Protein AF-A0A183ARE3-F1 (afdb_monomer_lite)

pLDDT: mean 90.67, std 8.25, range [58.88, 98.12]

Structure (mmCIF, N/CA/C/O backbone):
data_AF-A0A183ARE3-F1
#
_entry.id   AF-A0A183ARE3-F1
#
loop_
_atom_site.group_PDB
_atom_site.id
_atom_site.type_symbol
_atom_site.label_atom_id
_atom_site.label_alt_id
_atom_site.label_comp_id
_atom_site.label_asym_id
_atom_site.label_entity_id
_atom_site.label_seq_id
_atom_site.pdbx_PDB_ins_code
_atom_site.Cartn_x
_atom_site.Cartn_y
_atom_site.Cartn_z
_atom_site.occupancy
_atom_site.B_iso_or_equiv
_atom_site.auth_seq_id
_atom_site.auth_comp_id
_atom_site.auth_asym_id
_atom_site.auth_atom_id
_atom_site.pdbx_PDB_model_num
ATOM 1 N N . MET A 1 1 ? -1.137 4.454 0.971 1.00 58.88 1 MET A N 1
ATOM 2 C CA . MET A 1 1 ? -0.010 3.510 0.805 1.00 58.88 1 MET A CA 1
ATOM 3 C C . MET A 1 1 ? 0.518 3.509 -0.630 1.00 58.88 1 MET A C 1
ATOM 5 O O . MET A 1 1 ? 1.613 4.009 -0.827 1.00 58.88 1 MET A O 1
ATOM 9 N N . PHE A 1 2 ? -0.253 3.073 -1.635 1.00 61.44 2 PHE A N 1
ATOM 10 C CA . PHE A 1 2 ? 0.201 3.029 -3.040 1.00 61.44 2 PHE A CA 1
ATOM 11 C C . PHE A 1 2 ? 0.775 4.346 -3.605 1.00 61.44 2 PHE A C 1
ATOM 13 O O . PHE A 1 2 ? 1.870 4.300 -4.161 1.00 61.44 2 PHE A O 1
ATOM 20 N N . PRO A 1 3 ? 0.155 5.528 -3.400 1.00 65.56 3 PRO A N 1
ATOM 21 C CA . PRO A 1 3 ? 0.739 6.787 -3.870 1.00 65.56 3 PRO A CA 1
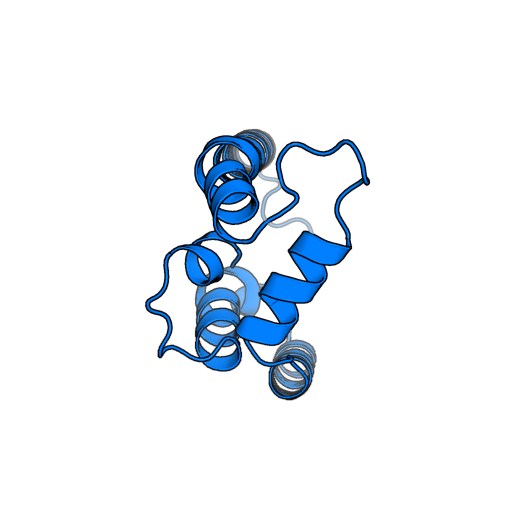ATOM 22 C C . PRO A 1 3 ? 2.139 7.057 -3.304 1.00 65.56 3 PRO A C 1
ATOM 24 O O . PRO A 1 3 ? 3.005 7.543 -4.020 1.00 65.56 3 PRO A O 1
ATOM 27 N N . CYS A 1 4 ? 2.377 6.701 -2.037 1.00 63.97 4 CYS A N 1
ATOM 28 C CA . CYS A 1 4 ? 3.668 6.889 -1.373 1.00 63.97 4 CYS A CA 1
ATOM 29 C C . CYS A 1 4 ? 4.753 6.007 -2.001 1.00 63.97 4 CYS A C 1
ATOM 31 O O . CYS A 1 4 ? 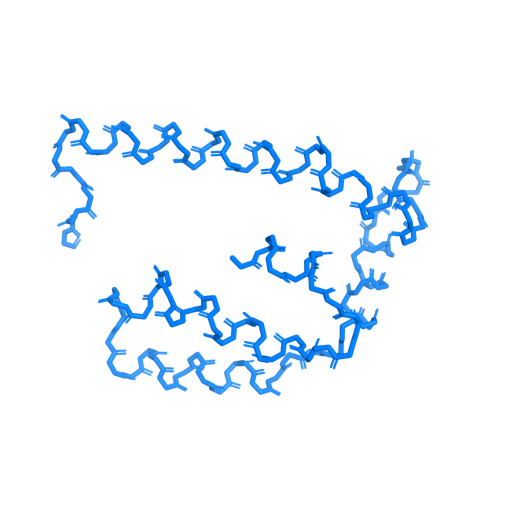5.887 6.441 -2.120 1.00 63.97 4 CYS A O 1
ATOM 33 N N . ILE A 1 5 ? 4.403 4.798 -2.442 1.00 70.94 5 ILE A N 1
ATOM 34 C CA . ILE A 1 5 ? 5.349 3.845 -3.039 1.00 70.94 5 ILE A CA 1
ATOM 35 C C . ILE A 1 5 ? 5.743 4.271 -4.460 1.00 70.94 5 ILE A C 1
ATOM 37 O O . ILE A 1 5 ? 6.905 4.168 -4.840 1.00 70.94 5 ILE A O 1
ATOM 41 N N . ILE A 1 6 ? 4.791 4.780 -5.243 1.00 71.81 6 ILE A N 1
ATOM 42 C CA . ILE A 1 6 ? 5.008 5.094 -6.664 1.00 71.81 6 ILE A CA 1
ATOM 43 C C . ILE A 1 6 ? 5.657 6.476 -6.852 1.00 71.81 6 ILE A C 1
ATOM 45 O O . ILE A 1 6 ? 6.413 6.686 -7.802 1.00 71.81 6 ILE A O 1
ATOM 49 N N . LEU A 1 7 ? 5.375 7.426 -5.953 1.00 72.06 7 LEU A N 1
ATOM 50 C CA . LEU A 1 7 ? 5.877 8.803 -6.035 1.00 72.06 7 LEU A CA 1
ATOM 51 C C . LEU A 1 7 ? 7.176 9.035 -5.255 1.00 72.06 7 LEU A C 1
ATOM 53 O O . LEU A 1 7 ? 7.820 10.059 -5.467 1.00 72.06 7 LEU A O 1
ATOM 57 N N . ALA A 1 8 ? 7.569 8.127 -4.359 1.00 71.94 8 ALA A N 1
ATOM 58 C CA . ALA A 1 8 ? 8.776 8.314 -3.564 1.00 71.94 8 ALA A CA 1
ATOM 59 C C . ALA A 1 8 ? 10.058 8.235 -4.415 1.00 71.94 8 ALA A C 1
ATOM 61 O O . ALA A 1 8 ? 10.104 7.435 -5.362 1.00 71.94 8 ALA A O 1
ATOM 62 N N . PRO A 1 9 ? 11.113 8.981 -4.038 1.00 74.06 9 PRO A N 1
ATOM 63 C CA . PRO A 1 9 ? 12.469 8.800 -4.560 1.00 74.06 9 PRO A CA 1
ATOM 64 C C . PRO A 1 9 ? 12.946 7.344 -4.439 1.00 74.06 9 PRO A C 1
ATOM 66 O O . PRO A 1 9 ? 12.486 6.617 -3.556 1.00 74.06 9 PRO A O 1
ATOM 69 N N . GLU A 1 10 ? 13.813 6.890 -5.347 1.00 72.62 10 GLU A N 1
ATOM 70 C CA . GLU A 1 10 ? 14.235 5.478 -5.429 1.00 72.62 10 GLU A CA 1
ATOM 71 C C . GLU A 1 10 ? 15.044 5.006 -4.213 1.00 72.62 10 GLU A C 1
ATOM 73 O O . GLU A 1 10 ? 14.978 3.835 -3.855 1.00 72.62 10 GLU A O 1
ATOM 78 N N . ASP A 1 11 ? 15.730 5.916 -3.523 1.00 77.31 11 ASP A N 1
ATOM 79 C CA . ASP A 1 11 ? 16.545 5.646 -2.336 1.00 77.31 11 ASP A CA 1
ATOM 80 C C . ASP A 1 11 ? 15.722 5.385 -1.062 1.00 77.31 11 ASP A C 1
ATOM 82 O O . ASP A 1 11 ? 16.253 4.904 -0.056 1.00 77.31 11 ASP A O 1
ATOM 86 N N . VAL A 1 12 ? 14.412 5.654 -1.084 1.00 83.06 12 VAL A N 1
ATOM 87 C CA . VAL A 1 12 ? 13.548 5.418 0.075 1.00 83.06 12 VAL A CA 1
ATOM 88 C C . VAL A 1 12 ? 13.069 3.969 0.104 1.00 83.06 12 VAL A C 1
ATOM 90 O O . VAL A 1 12 ? 12.379 3.492 -0.801 1.00 83.06 12 VAL A O 1
ATOM 93 N N . SER A 1 13 ? 13.376 3.272 1.202 1.00 87.75 13 SER A N 1
ATOM 94 C CA . SER A 1 13 ? 12.988 1.870 1.370 1.00 87.75 13 SER A CA 1
ATOM 95 C C . SER A 1 13 ? 11.465 1.678 1.392 1.00 87.75 13 SER A C 1
ATOM 97 O O . SER A 1 13 ? 10.723 2.432 2.033 1.00 87.75 13 SER A O 1
ATOM 99 N N . LEU A 1 14 ? 11.001 0.593 0.762 1.00 89.88 14 LEU A N 1
ATOM 100 C CA . LEU A 1 14 ? 9.592 0.189 0.766 1.00 89.88 14 LEU A CA 1
ATOM 101 C C . LEU A 1 14 ? 9.052 0.005 2.192 1.00 89.88 14 LEU A C 1
ATOM 103 O O . LEU A 1 14 ? 7.905 0.347 2.485 1.00 89.88 14 LEU A O 1
ATOM 107 N N . ARG A 1 15 ? 9.906 -0.485 3.094 1.00 91.56 15 ARG A N 1
ATOM 108 C CA . ARG A 1 15 ? 9.623 -0.635 4.520 1.00 91.56 15 ARG A CA 1
ATOM 109 C C . ARG A 1 15 ? 9.261 0.697 5.178 1.00 91.56 15 ARG A C 1
ATOM 111 O O . ARG A 1 15 ? 8.233 0.767 5.850 1.00 91.56 15 ARG A O 1
ATOM 118 N N . THR A 1 16 ? 10.069 1.737 4.975 1.00 90.75 16 THR A N 1
ATOM 119 C CA . THR A 1 16 ? 9.816 3.076 5.533 1.00 90.75 16 THR A CA 1
ATOM 120 C C . THR A 1 16 ? 8.488 3.628 5.022 1.00 90.75 16 THR A C 1
ATOM 122 O O . THR A 1 16 ? 7.616 3.963 5.821 1.00 90.75 16 THR A O 1
ATOM 125 N N . LEU A 1 17 ? 8.283 3.607 3.701 1.00 91.00 17 LEU A N 1
ATOM 126 C CA . LEU A 1 17 ? 7.067 4.128 3.062 1.00 91.00 17 LEU A CA 1
ATOM 127 C C . LEU A 1 17 ? 5.800 3.403 3.529 1.00 91.00 17 LEU A C 1
ATOM 129 O O . LEU A 1 17 ? 4.767 4.027 3.782 1.00 91.00 17 LEU A O 1
ATOM 133 N N . THR A 1 18 ? 5.874 2.076 3.652 1.00 92.38 18 THR A N 1
ATOM 134 C CA . THR A 1 18 ? 4.741 1.251 4.089 1.00 92.38 18 THR A CA 1
ATOM 135 C C . THR A 1 18 ? 4.420 1.505 5.556 1.00 92.38 18 THR A C 1
ATOM 137 O O . THR A 1 18 ? 3.247 1.667 5.897 1.00 92.38 18 THR A O 1
ATOM 140 N N . LYS A 1 19 ? 5.447 1.605 6.413 1.00 93.19 19 LYS A N 1
ATOM 141 C CA . LYS A 1 19 ? 5.267 1.902 7.836 1.00 93.19 19 LYS A CA 1
ATOM 142 C C . LYS A 1 19 ? 4.639 3.276 8.051 1.00 93.19 19 LYS A C 1
ATOM 144 O O . LYS A 1 19 ? 3.654 3.377 8.773 1.0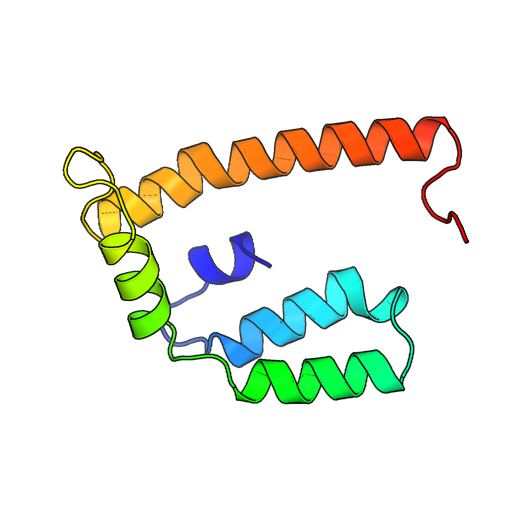0 93.19 19 LYS A O 1
ATOM 149 N N . GLU A 1 20 ? 5.153 4.313 7.396 1.00 92.75 20 GLU A N 1
ATOM 150 C CA . GLU A 1 20 ? 4.613 5.673 7.510 1.00 92.75 20 GLU A CA 1
ATOM 151 C C . GLU A 1 20 ? 3.165 5.759 7.021 1.00 92.75 20 GLU A C 1
ATOM 153 O O . GLU A 1 20 ? 2.315 6.365 7.673 1.00 92.75 20 GLU A O 1
ATOM 158 N N . ALA A 1 21 ? 2.852 5.112 5.895 1.00 92.31 21 ALA A N 1
ATOM 159 C CA . ALA A 1 21 ? 1.484 5.064 5.401 1.00 92.31 21 ALA A CA 1
ATOM 160 C C . ALA A 1 21 ? 0.552 4.317 6.368 1.00 92.31 21 ALA A C 1
ATOM 162 O O . ALA A 1 21 ? -0.575 4.756 6.586 1.00 92.31 21 ALA A O 1
ATOM 163 N N . TYR A 1 22 ? 0.999 3.202 6.946 1.00 94.94 22 TYR A N 1
ATOM 164 C CA . TYR A 1 22 ? 0.212 2.461 7.925 1.00 94.94 22 TYR A CA 1
ATOM 165 C C . TYR A 1 22 ? -0.070 3.295 9.179 1.00 94.94 22 TYR A C 1
ATOM 167 O O . TYR A 1 22 ? -1.227 3.413 9.584 1.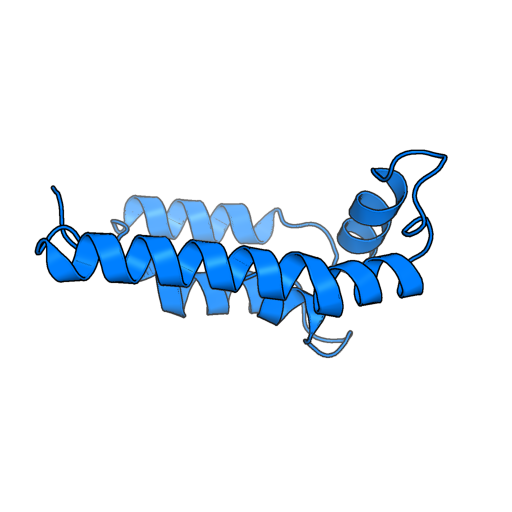00 94.94 22 TYR A O 1
ATOM 175 N N . GLU A 1 23 ? 0.966 3.920 9.743 1.00 94.62 23 GLU A N 1
ATOM 176 C CA . GLU A 1 23 ? 0.836 4.768 10.931 1.00 94.62 23 GLU A CA 1
ATOM 177 C C . GLU A 1 23 ? -0.071 5.975 10.694 1.00 94.62 23 GLU A C 1
ATOM 179 O O . GLU A 1 23 ? -0.795 6.391 11.590 1.00 94.62 23 GLU A O 1
ATOM 184 N N . LYS A 1 24 ? -0.072 6.524 9.477 1.00 93.94 24 LYS A N 1
ATOM 185 C CA . LYS A 1 24 ? -0.900 7.684 9.150 1.00 93.94 24 LYS A CA 1
ATOM 186 C C . LYS A 1 24 ? -2.381 7.357 8.952 1.00 93.94 24 LYS A C 1
ATOM 188 O O . LYS A 1 24 ? -3.211 8.214 9.233 1.00 93.94 24 LYS A O 1
ATOM 193 N N . TYR A 1 25 ? -2.710 6.192 8.391 1.00 92.50 25 TYR A N 1
ATOM 194 C CA . TYR A 1 25 ? -4.068 5.931 7.888 1.00 92.50 25 TYR A CA 1
ATOM 195 C C . TYR A 1 25 ? -4.799 4.769 8.568 1.00 92.50 25 TYR A C 1
ATOM 197 O O . TYR A 1 25 ? -6.021 4.739 8.515 1.00 92.50 25 TYR A O 1
ATOM 205 N N . LEU A 1 26 ? -4.093 3.786 9.141 1.00 94.75 26 LEU A N 1
ATOM 206 C CA . LEU A 1 26 ? -4.716 2.546 9.634 1.00 94.75 26 LEU A CA 1
ATOM 207 C C . LEU A 1 26 ? -4.422 2.241 11.101 1.00 94.75 26 LEU A C 1
ATOM 209 O O . LEU A 1 26 ? -5.189 1.514 11.729 1.00 94.75 26 LEU A O 1
ATOM 213 N N . SER A 1 27 ? -3.327 2.760 11.662 1.00 96.19 27 SER A N 1
ATOM 214 C CA . SER A 1 27 ? -2.911 2.367 13.011 1.00 96.19 27 SER A CA 1
ATOM 215 C C . SER A 1 27 ? -3.900 2.790 14.101 1.00 96.19 27 SER A C 1
ATOM 217 O O . SER A 1 27 ? -3.988 2.101 15.116 1.00 96.19 27 SER A O 1
ATOM 219 N N . GLU A 1 28 ? -4.688 3.847 13.875 1.00 95.56 28 GLU A N 1
ATOM 220 C CA . GLU A 1 28 ? -5.743 4.292 14.796 1.00 95.56 28 GLU A CA 1
ATOM 221 C C . GLU A 1 28 ? -6.899 3.283 14.933 1.00 95.56 28 GLU A C 1
ATOM 223 O O . GLU A 1 28 ? -7.512 3.197 15.994 1.00 95.56 28 GLU A O 1
ATOM 228 N N . TYR A 1 29 ? -7.148 2.464 13.904 1.00 95.06 29 TYR A N 1
ATOM 229 C CA . TYR A 1 29 ? -8.228 1.469 13.885 1.00 95.06 29 TYR A CA 1
ATOM 230 C C . TYR A 1 29 ? -7.776 0.080 14.361 1.00 95.06 29 TYR A C 1
ATOM 232 O O . TYR A 1 29 ? -8.580 -0.847 14.441 1.00 95.06 29 TYR A O 1
ATOM 240 N N . HIS A 1 30 ? -6.490 -0.098 14.678 1.00 96.50 30 HIS A N 1
ATOM 241 C CA . HIS A 1 30 ? -5.914 -1.394 15.025 1.00 96.50 30 HIS A CA 1
ATOM 242 C C . HIS A 1 30 ? -5.422 -1.456 16.473 1.00 96.50 30 HIS A C 1
ATOM 244 O O . HIS A 1 30 ? -4.722 -0.577 16.983 1.00 96.50 30 HIS A O 1
ATOM 250 N N . SER A 1 31 ? -5.714 -2.578 17.135 1.00 97.06 31 SER A N 1
ATOM 251 C CA . SER A 1 31 ? -5.227 -2.845 18.488 1.00 97.06 31 SER A CA 1
ATOM 252 C C . SER A 1 31 ? -3.697 -2.946 18.539 1.00 97.06 31 SER A C 1
ATOM 254 O O . SER A 1 31 ? -3.011 -3.105 17.525 1.00 97.06 31 SER A O 1
ATOM 256 N N . TRP A 1 32 ? -3.128 -2.869 19.745 1.00 96.88 32 TRP A N 1
ATOM 257 C CA . TRP A 1 32 ? -1.678 -2.989 19.939 1.00 96.88 32 TRP A CA 1
ATOM 258 C C . TRP A 1 32 ? -1.102 -4.279 19.334 1.00 96.88 32 TRP A C 1
ATOM 260 O O . TRP A 1 32 ? -0.076 -4.227 18.657 1.00 96.88 32 TRP A O 1
ATOM 270 N N . ALA A 1 33 ? -1.787 -5.412 19.513 1.00 97.88 33 ALA A N 1
ATOM 271 C CA . ALA A 1 33 ? -1.344 -6.694 18.973 1.00 97.88 33 ALA A CA 1
ATOM 272 C C . ALA A 1 33 ? -1.293 -6.681 17.435 1.00 97.88 33 ALA A C 1
ATOM 274 O O . ALA A 1 33 ? -0.300 -7.108 16.849 1.00 97.88 33 ALA A O 1
ATOM 275 N N . VAL A 1 34 ? -2.315 -6.116 16.778 1.00 97.94 34 VAL A N 1
ATOM 276 C CA . VAL A 1 34 ? -2.354 -5.997 15.310 1.00 97.94 34 VAL A CA 1
ATOM 277 C C . VAL A 1 34 ? -1.257 -5.058 14.809 1.00 97.94 34 VAL A C 1
ATOM 279 O O . VAL A 1 34 ? -0.548 -5.398 13.867 1.00 97.94 34 VAL A O 1
ATOM 282 N N . ARG A 1 35 ? -1.026 -3.921 15.480 1.00 97.44 35 ARG A N 1
ATOM 283 C CA . ARG A 1 35 ? 0.086 -3.016 15.138 1.00 97.44 35 ARG A CA 1
ATOM 284 C C . ARG A 1 35 ? 1.449 -3.711 15.211 1.00 97.44 35 ARG A C 1
ATOM 286 O O . ARG A 1 35 ? 2.275 -3.504 14.327 1.00 97.44 35 ARG A O 1
ATOM 293 N N . LYS A 1 36 ? 1.672 -4.590 16.196 1.00 96.94 36 LYS A N 1
ATOM 294 C CA . LYS A 1 36 ? 2.908 -5.388 16.289 1.00 96.94 36 LYS A CA 1
ATOM 295 C C . LYS A 1 36 ? 3.034 -6.448 15.200 1.00 96.94 36 LYS A C 1
ATOM 297 O O . LYS A 1 36 ? 4.132 -6.653 14.686 1.00 96.94 36 LYS A O 1
ATOM 302 N N . ALA A 1 37 ? 1.930 -7.077 14.810 1.00 97.44 37 ALA A N 1
ATOM 303 C CA . ALA A 1 37 ? 1.925 -7.982 13.666 1.00 97.44 37 ALA A CA 1
ATOM 304 C C . ALA A 1 37 ? 2.259 -7.242 12.358 1.00 97.44 37 ALA A C 1
ATOM 306 O O . ALA A 1 37 ? 3.044 -7.741 11.556 1.00 97.44 37 ALA A O 1
ATOM 307 N N . VAL A 1 38 ? 1.734 -6.026 12.169 1.00 96.75 38 VAL A N 1
ATOM 308 C CA . VAL A 1 38 ? 2.059 -5.193 11.002 1.00 96.75 38 VAL A CA 1
ATOM 309 C C . VAL A 1 38 ? 3.526 -4.765 11.006 1.00 96.75 38 VAL A C 1
ATOM 311 O O . VAL A 1 38 ? 4.173 -4.861 9.967 1.00 96.75 38 VAL A O 1
ATOM 314 N N . ASP A 1 39 ? 4.080 -4.370 12.159 1.00 94.25 39 ASP A N 1
ATOM 315 C CA . ASP A 1 39 ? 5.518 -4.095 12.296 1.00 94.25 39 ASP A CA 1
ATOM 316 C C . ASP A 1 39 ? 6.355 -5.276 11.773 1.00 94.25 39 ASP A C 1
ATOM 318 O O . ASP A 1 39 ? 7.293 -5.062 11.007 1.00 94.25 39 ASP A O 1
ATOM 322 N N . LEU A 1 40 ? 5.994 -6.512 12.144 1.00 95.81 40 LEU A N 1
ATOM 323 C CA . LEU A 1 40 ? 6.666 -7.728 11.679 1.00 95.81 40 LEU A CA 1
ATOM 324 C C . LEU A 1 40 ? 6.472 -7.961 10.172 1.00 95.81 40 LEU A C 1
ATOM 326 O O . LEU A 1 40 ? 7.446 -8.234 9.474 1.00 95.81 40 LEU A O 1
ATOM 330 N N . ALA A 1 41 ? 5.249 -7.813 9.655 1.00 95.56 41 ALA A N 1
ATOM 331 C CA . ALA A 1 41 ? 4.959 -7.978 8.229 1.00 95.56 41 ALA A CA 1
ATOM 332 C C . ALA A 1 41 ? 5.759 -6.995 7.359 1.00 95.56 41 ALA A C 1
ATOM 334 O O . ALA A 1 41 ? 6.265 -7.361 6.301 1.00 95.56 41 ALA A O 1
ATOM 335 N N . VAL A 1 42 ? 5.945 -5.763 7.838 1.00 93.75 42 VAL A N 1
ATOM 336 C CA . VAL A 1 42 ? 6.732 -4.733 7.152 1.00 93.75 42 VAL A CA 1
ATOM 337 C C . VAL A 1 42 ? 8.221 -5.106 7.048 1.00 93.75 42 VAL A C 1
ATOM 339 O O . VAL A 1 42 ? 8.879 -4.694 6.093 1.00 93.75 42 VAL A O 1
ATOM 342 N N . TYR A 1 43 ? 8.770 -5.899 7.977 1.00 92.06 43 TYR A N 1
ATOM 343 C CA . TYR A 1 43 ? 10.137 -6.433 7.848 1.00 92.06 43 TYR A CA 1
ATOM 344 C C . TYR A 1 43 ? 10.267 -7.520 6.776 1.00 92.06 43 TYR A C 1
ATOM 346 O O . TYR A 1 43 ? 11.371 -7.742 6.290 1.00 92.06 43 TYR A O 1
ATOM 354 N N . ALA A 1 44 ? 9.169 -8.184 6.411 1.00 93.69 44 ALA A N 1
ATOM 355 C CA . ALA A 1 44 ? 9.152 -9.234 5.395 1.00 93.69 44 ALA A CA 1
ATOM 356 C C . ALA A 1 44 ? 8.923 -8.698 3.969 1.00 93.69 44 ALA A C 1
ATOM 358 O O . ALA A 1 44 ? 8.850 -9.484 3.026 1.00 93.69 44 ALA A O 1
ATOM 359 N N . LEU A 1 45 ? 8.786 -7.377 3.798 1.00 92.56 45 LEU A N 1
ATOM 360 C CA . LEU A 1 45 ? 8.614 -6.772 2.479 1.00 92.56 45 LEU A CA 1
ATOM 361 C C . LEU A 1 45 ? 9.870 -6.972 1.613 1.00 92.56 45 LEU A C 1
ATOM 363 O O . LEU A 1 45 ? 10.988 -6.862 2.123 1.00 92.56 45 LEU A O 1
ATOM 367 N N . PRO A 1 46 ? 9.700 -7.217 0.303 1.00 91.38 46 PRO A N 1
ATOM 368 C CA . PRO A 1 46 ? 10.819 -7.307 -0.626 1.00 91.38 46 PRO A CA 1
ATOM 369 C C . PRO A 1 46 ? 11.465 -5.932 -0.855 1.00 91.38 46 PRO A C 1
ATOM 371 O O . PRO A 1 46 ? 10.991 -4.898 -0.369 1.00 91.38 46 PRO A O 1
ATOM 374 N N . THR A 1 47 ? 12.542 -5.901 -1.643 1.00 89.38 47 THR A N 1
ATOM 375 C CA . THR A 1 47 ? 13.067 -4.627 -2.146 1.00 89.38 47 THR A CA 1
ATOM 376 C C . THR A 1 47 ? 12.062 -3.971 -3.093 1.00 89.38 47 THR A C 1
ATOM 378 O O . THR A 1 47 ? 11.149 -4.613 -3.626 1.00 89.38 47 THR A O 1
ATOM 381 N N . ARG A 1 48 ? 12.217 -2.664 -3.304 1.00 85.56 48 ARG A N 1
ATOM 382 C CA . ARG A 1 48 ? 11.322 -1.900 -4.174 1.00 85.56 48 ARG A CA 1
ATOM 383 C C . ARG A 1 48 ? 11.438 -2.349 -5.630 1.00 85.56 48 ARG A C 1
ATOM 385 O O . ARG A 1 48 ? 10.425 -2.430 -6.315 1.00 85.56 48 ARG A O 1
ATOM 392 N N . GLU A 1 49 ? 12.651 -2.654 -6.072 1.00 87.19 49 GLU A N 1
ATOM 393 C CA . GLU A 1 49 ? 12.961 -3.112 -7.427 1.00 87.19 49 GLU A CA 1
ATOM 394 C C . GLU A 1 49 ? 12.280 -4.448 -7.688 1.00 87.19 49 GLU A C 1
ATOM 396 O O . GLU A 1 49 ? 11.569 -4.584 -8.677 1.00 87.19 49 GLU A O 1
ATOM 401 N N . TYR A 1 50 ? 12.409 -5.388 -6.746 1.00 90.62 50 TYR A N 1
ATOM 402 C CA . TYR A 1 50 ? 11.770 -6.691 -6.856 1.00 90.62 50 TYR A CA 1
ATOM 403 C C . TYR A 1 50 ? 10.243 -6.572 -6.893 1.00 90.62 50 TYR A C 1
ATOM 405 O O . TYR A 1 50 ? 9.593 -7.240 -7.691 1.00 90.62 50 TYR A O 1
ATOM 413 N N . LEU A 1 51 ? 9.653 -5.701 -6.063 1.00 89.62 51 LEU A N 1
ATOM 414 C CA . LEU A 1 51 ? 8.213 -5.443 -6.121 1.00 89.62 51 LEU A CA 1
ATOM 415 C C . LEU A 1 51 ? 7.796 -4.851 -7.477 1.00 89.62 51 LEU A C 1
ATOM 417 O O . LEU A 1 51 ? 6.775 -5.259 -8.022 1.00 89.62 51 LEU A O 1
ATOM 421 N N . ALA A 1 52 ? 8.558 -3.891 -8.005 1.00 87.94 52 ALA A N 1
ATOM 422 C CA . ALA A 1 52 ? 8.264 -3.268 -9.292 1.00 87.94 52 ALA A CA 1
ATOM 423 C C . ALA A 1 52 ? 8.329 -4.286 -10.438 1.00 87.94 52 ALA A C 1
ATOM 425 O O . ALA A 1 52 ? 7.391 -4.350 -11.228 1.00 87.94 52 ALA A O 1
ATOM 426 N N . ASP A 1 53 ? 9.375 -5.115 -10.481 1.00 90.81 53 ASP A N 1
ATOM 427 C CA . ASP A 1 53 ? 9.504 -6.190 -11.472 1.00 90.81 53 ASP A CA 1
ATOM 428 C C . ASP A 1 53 ? 8.358 -7.184 -11.354 1.00 90.81 53 ASP A C 1
ATOM 430 O O . ASP A 1 53 ? 7.705 -7.485 -12.343 1.00 90.81 53 ASP A O 1
ATOM 434 N N . HIS A 1 54 ? 8.019 -7.600 -10.133 1.00 92.44 54 HIS A N 1
ATOM 435 C CA . HIS A 1 54 ? 6.913 -8.525 -9.912 1.00 92.44 54 HIS A CA 1
ATOM 436 C C . HIS A 1 54 ? 5.560 -7.975 -10.400 1.00 92.44 54 HIS A C 1
ATOM 438 O O . HIS A 1 54 ? 4.726 -8.731 -10.896 1.00 92.44 54 HIS A O 1
ATOM 444 N N . ILE A 1 55 ? 5.326 -6.662 -10.278 1.00 90.44 55 ILE A N 1
ATOM 445 C CA . ILE A 1 55 ? 4.106 -6.016 -10.785 1.00 90.44 55 ILE A CA 1
ATOM 446 C C . ILE A 1 55 ? 4.079 -6.002 -12.319 1.00 90.44 55 ILE A C 1
ATOM 448 O O . ILE A 1 55 ? 3.009 -6.208 -12.899 1.00 90.44 55 ILE A O 1
ATOM 452 N N . VAL A 1 56 ? 5.225 -5.756 -12.961 1.00 92.12 56 VAL A N 1
ATOM 453 C CA . VAL A 1 56 ? 5.357 -5.751 -14.427 1.00 92.12 56 VAL A CA 1
ATOM 454 C C . VAL A 1 56 ? 5.228 -7.171 -14.983 1.00 92.12 56 VAL A C 1
ATOM 456 O O . VAL A 1 56 ? 4.423 -7.401 -15.881 1.00 92.12 56 VAL A O 1
ATOM 459 N N . ASP A 1 57 ? 5.931 -8.140 -14.397 1.00 93.25 57 ASP A N 1
ATOM 460 C CA . ASP A 1 57 ? 5.896 -9.556 -14.787 1.00 93.25 57 ASP A CA 1
ATOM 461 C C . ASP A 1 57 ? 4.496 -10.171 -14.632 1.00 93.25 57 ASP A C 1
ATOM 463 O O . ASP A 1 57 ? 4.133 -11.114 -15.336 1.00 93.25 57 ASP A O 1
ATOM 467 N N . GLY A 1 58 ? 3.697 -9.636 -13.704 1.00 92.12 58 GLY A N 1
ATOM 468 C CA . GLY A 1 58 ? 2.309 -10.034 -13.487 1.00 92.12 58 GLY A CA 1
ATOM 469 C C . GLY A 1 58 ? 1.317 -9.484 -14.517 1.00 92.12 58 GLY A C 1
ATOM 470 O O . GLY A 1 58 ? 0.142 -9.858 -14.479 1.00 92.12 58 GLY A O 1
ATOM 471 N N . GLN A 1 59 ? 1.740 -8.595 -15.421 1.00 92.19 59 GLN A N 1
ATOM 472 C CA . GLN A 1 59 ? 0.857 -8.054 -16.449 1.00 92.19 59 GLN A CA 1
ATOM 473 C C . GLN A 1 59 ? 0.523 -9.108 -17.517 1.00 92.19 59 GLN A C 1
ATOM 475 O O . GLN A 1 59 ? 1.364 -9.936 -17.875 1.00 92.19 59 GLN A O 1
ATOM 480 N N . PRO A 1 60 ? -0.699 -9.086 -18.081 1.00 93.25 60 PRO A N 1
ATOM 481 C CA . PRO A 1 60 ? -1.026 -9.900 -19.247 1.00 93.25 60 PRO A CA 1
ATOM 482 C C . PRO A 1 60 ? -0.031 -9.674 -20.394 1.00 93.25 60 PRO A C 1
ATOM 484 O O . PRO A 1 60 ? 0.427 -8.554 -20.597 1.00 93.25 60 PRO A O 1
ATOM 487 N N . LYS A 1 61 ? 0.256 -10.710 -21.193 1.00 88.19 61 LYS A N 1
ATOM 488 C CA . LYS A 1 61 ? 1.234 -10.622 -22.300 1.00 88.19 61 LYS A CA 1
ATOM 489 C C . LYS A 1 61 ? 0.910 -9.526 -23.320 1.00 88.19 61 LYS A C 1
ATOM 491 O O . LYS A 1 61 ? 1.823 -8.904 -23.847 1.00 88.19 61 LYS A O 1
ATOM 496 N N . ASP A 1 62 ? -0.377 -9.275 -23.548 1.00 93.25 62 ASP A N 1
ATOM 497 C CA . ASP A 1 62 ? -0.866 -8.243 -24.470 1.00 93.25 62 ASP A CA 1
ATOM 498 C C . ASP A 1 62 ? -1.131 -6.896 -23.765 1.00 93.25 62 ASP A C 1
ATOM 500 O O . ASP A 1 62 ? -1.738 -5.993 -24.339 1.00 93.25 62 ASP A O 1
ATOM 504 N N . SER A 1 63 ? -0.720 -6.758 -22.499 1.00 92.12 63 SER A N 1
ATOM 505 C CA . SER A 1 63 ? -0.883 -5.526 -21.730 1.00 92.12 63 SER A CA 1
ATOM 506 C C . SER A 1 63 ? 0.035 -4.428 -22.270 1.00 92.12 63 SER A C 1
ATOM 508 O O . SER A 1 63 ? 1.215 -4.688 -22.526 1.00 92.12 63 SER A O 1
ATOM 510 N N . PRO A 1 64 ? -0.451 -3.177 -22.368 1.00 91.12 64 PRO A N 1
ATOM 511 C CA . PRO A 1 64 ? 0.395 -2.029 -22.680 1.00 91.12 64 PRO A CA 1
ATOM 512 C C . PRO A 1 64 ? 1.348 -1.649 -21.529 1.00 91.12 64 PRO A C 1
ATOM 514 O O . PRO A 1 64 ? 2.146 -0.736 -21.695 1.00 91.12 64 PRO A O 1
ATOM 517 N N . TYR A 1 65 ? 1.266 -2.320 -20.373 1.00 92.19 65 TYR A N 1
ATOM 518 C CA . TYR A 1 65 ? 2.035 -2.035 -19.153 1.00 92.19 65 TYR A CA 1
ATOM 519 C C . TYR A 1 65 ? 3.190 -3.022 -18.922 1.00 92.19 65 TYR A C 1
ATOM 521 O O . TYR A 1 65 ? 3.477 -3.391 -17.788 1.00 92.19 65 TYR A O 1
ATOM 529 N N . ASN A 1 66 ? 3.816 -3.512 -19.990 1.00 90.38 66 ASN A N 1
ATOM 530 C CA . ASN A 1 66 ? 4.776 -4.623 -19.944 1.00 90.38 66 ASN A CA 1
ATOM 531 C C . ASN A 1 66 ? 6.228 -4.217 -19.617 1.00 90.38 66 ASN A C 1
ATOM 533 O O . ASN A 1 66 ? 7.115 -5.069 -19.611 1.00 90.38 66 ASN A O 1
ATOM 537 N N . ASP A 1 67 ? 6.470 -2.946 -19.301 1.00 91.06 67 ASP A N 1
ATOM 538 C CA . ASP A 1 67 ? 7.744 -2.445 -18.792 1.00 91.06 67 ASP A CA 1
ATOM 539 C C . ASP A 1 67 ? 7.526 -1.526 -17.577 1.00 91.06 67 ASP A C 1
ATOM 541 O O . ASP A 1 67 ? 6.409 -1.100 -17.265 1.00 91.06 67 ASP A O 1
ATOM 545 N N . ARG A 1 68 ? 8.609 -1.210 -16.858 1.00 87.94 68 ARG A N 1
ATOM 546 C CA . ARG A 1 68 ? 8.535 -0.407 -15.627 1.00 87.94 68 ARG A CA 1
ATOM 547 C C . ARG A 1 68 ? 7.983 1.001 -15.858 1.00 87.94 68 ARG A C 1
ATOM 549 O O . ARG A 1 68 ? 7.288 1.516 -14.982 1.00 87.94 68 ARG A O 1
ATOM 556 N N . GLU A 1 69 ? 8.300 1.643 -16.978 1.00 89.88 69 GLU A N 1
ATOM 557 C CA . GLU A 1 69 ? 7.901 3.024 -17.257 1.00 89.88 69 GLU A CA 1
ATOM 558 C C . GLU A 1 69 ? 6.419 3.103 -17.633 1.00 89.88 69 GLU A C 1
ATOM 560 O O . GLU A 1 69 ? 5.673 3.901 -17.046 1.00 89.88 69 GLU A O 1
ATOM 565 N N . THR A 1 70 ? 5.971 2.242 -18.549 1.00 92.25 70 THR A N 1
ATOM 566 C CA . THR A 1 70 ? 4.559 2.174 -18.949 1.00 92.25 70 THR A CA 1
ATOM 567 C C . THR A 1 70 ? 3.685 1.722 -17.788 1.00 92.25 70 THR A C 1
ATOM 569 O O . THR A 1 70 ? 2.665 2.359 -17.513 1.00 92.25 70 THR A O 1
ATOM 572 N N . CYS A 1 71 ? 4.113 0.715 -17.021 1.00 90.69 71 CYS A N 1
ATOM 573 C CA . CYS A 1 71 ? 3.393 0.272 -15.832 1.00 90.69 71 CYS A CA 1
ATOM 574 C C . CYS A 1 71 ? 3.323 1.365 -14.760 1.00 90.69 71 CYS A C 1
ATOM 576 O O . CYS A 1 71 ? 2.264 1.580 -14.163 1.00 90.69 71 CYS A O 1
ATOM 578 N N . ARG A 1 72 ? 4.421 2.094 -14.516 1.00 88.88 72 ARG A N 1
ATOM 579 C CA . ARG A 1 72 ? 4.420 3.227 -13.581 1.00 88.88 72 ARG A CA 1
ATOM 580 C C . ARG A 1 72 ? 3.462 4.320 -14.043 1.00 88.88 72 ARG A C 1
ATOM 582 O O . ARG A 1 72 ? 2.701 4.839 -13.226 1.00 88.88 72 ARG A O 1
ATOM 589 N N . SER A 1 73 ? 3.478 4.649 -15.329 1.00 90.38 73 SER A N 1
ATOM 590 C CA . SER A 1 73 ? 2.604 5.667 -15.913 1.00 90.38 73 SER A CA 1
ATOM 591 C C . SER A 1 73 ? 1.133 5.265 -15.834 1.00 90.38 73 SER A C 1
ATOM 593 O O . SER A 1 73 ? 0.321 6.067 -15.379 1.00 90.38 73 SER A O 1
ATOM 595 N N . GLY A 1 74 ? 0.787 4.020 -16.172 1.00 91.56 74 GLY A N 1
ATOM 596 C CA . GLY A 1 74 ? -0.573 3.491 -16.020 1.00 91.56 74 GLY A CA 1
ATOM 597 C C . GLY A 1 74 ? -1.031 3.495 -14.561 1.00 91.56 74 GLY A C 1
ATOM 598 O O . GLY A 1 74 ? -2.145 3.911 -14.238 1.00 91.56 74 GLY A O 1
ATOM 599 N N . MET A 1 75 ? -0.139 3.141 -13.635 1.00 89.94 75 MET A N 1
ATOM 600 C CA . MET A 1 75 ? -0.444 3.201 -12.211 1.00 89.94 75 MET A CA 1
ATOM 601 C C . MET A 1 75 ? -0.720 4.641 -11.737 1.00 89.94 75 MET A C 1
ATOM 603 O O . MET A 1 75 ? -1.667 4.868 -10.984 1.00 89.94 75 MET A O 1
ATOM 607 N N . LEU A 1 76 ? 0.077 5.620 -12.180 1.00 90.12 76 LEU A N 1
ATOM 608 C CA . LEU A 1 76 ? -0.069 7.030 -11.802 1.00 90.12 76 LEU A CA 1
ATOM 609 C C . LEU A 1 76 ? -1.280 7.711 -12.444 1.00 90.12 76 LEU A C 1
ATOM 611 O O . LEU A 1 76 ? -1.978 8.465 -11.767 1.00 90.12 76 LEU A O 1
ATOM 615 N N . ASN A 1 77 ? -1.510 7.461 -13.730 1.00 91.88 77 ASN A N 1
ATOM 616 C CA . ASN A 1 77 ? -2.473 8.208 -14.533 1.00 91.88 77 ASN A CA 1
ATOM 617 C C . ASN A 1 77 ? -3.845 7.532 -14.602 1.00 91.88 77 ASN A C 1
ATOM 619 O O . ASN A 1 77 ? -4.838 8.213 -14.847 1.00 91.88 77 ASN A O 1
ATOM 623 N N . GLU A 1 78 ? -3.923 6.224 -14.343 1.00 92.50 78 GLU A N 1
ATOM 624 C CA . GLU A 1 78 ? -5.177 5.471 -14.435 1.00 92.50 78 GLU A CA 1
ATOM 625 C C . GLU A 1 78 ? -5.555 4.840 -13.097 1.00 92.50 78 GLU A C 1
ATOM 627 O O . GLU A 1 78 ? -6.585 5.188 -12.510 1.00 92.50 78 GLU A O 1
ATOM 632 N N . ALA A 1 79 ? -4.705 3.954 -12.569 1.00 91.25 79 ALA A N 1
ATOM 633 C CA . ALA A 1 79 ? -5.062 3.146 -11.406 1.00 91.25 79 ALA A CA 1
ATOM 634 C C . ALA A 1 79 ? -5.239 3.994 -10.137 1.00 91.25 79 ALA A C 1
ATOM 636 O O . ALA A 1 79 ? -6.259 3.880 -9.457 1.00 91.25 79 ALA A O 1
ATOM 637 N N . LEU A 1 80 ? -4.288 4.881 -9.821 1.00 91.25 80 LEU A N 1
ATOM 638 C CA . LEU A 1 80 ? -4.367 5.741 -8.637 1.00 91.25 80 LEU A CA 1
ATOM 639 C C . LEU A 1 80 ? -5.586 6.685 -8.665 1.00 91.25 80 LEU A C 1
ATOM 641 O O . LEU A 1 80 ? -6.290 6.748 -7.650 1.00 91.25 80 LEU A O 1
ATOM 645 N N . PRO A 1 81 ? -5.886 7.402 -9.769 1.00 93.88 81 PRO A N 1
ATOM 646 C CA . PRO A 1 81 ? -7.110 8.194 -9.876 1.00 93.88 81 PRO A CA 1
ATOM 647 C C . PRO A 1 81 ? -8.383 7.361 -9.718 1.00 93.88 81 PRO A C 1
ATOM 649 O O . PRO A 1 81 ? -9.296 7.780 -9.002 1.00 93.88 81 PRO A O 1
ATOM 652 N N . ALA A 1 82 ? -8.441 6.170 -10.323 1.00 95.38 82 ALA A N 1
ATOM 653 C CA . ALA A 1 82 ? -9.590 5.279 -10.192 1.00 95.38 82 ALA A CA 1
ATOM 654 C C . ALA A 1 82 ? -9.787 4.815 -8.738 1.00 95.38 82 ALA A C 1
ATOM 656 O O . ALA A 1 82 ? -10.887 4.941 -8.197 1.00 95.38 82 ALA A O 1
ATOM 657 N N . MET A 1 83 ? -8.716 4.364 -8.072 1.00 94.44 83 MET A N 1
ATOM 658 C CA . MET A 1 83 ? -8.744 3.977 -6.656 1.00 94.44 83 MET A CA 1
ATOM 659 C C . MET A 1 83 ? -9.202 5.133 -5.763 1.00 94.44 83 MET A C 1
ATOM 661 O O . MET A 1 83 ? -10.031 4.931 -4.877 1.00 94.44 83 MET A O 1
ATOM 665 N N . ARG A 1 84 ? -8.704 6.354 -6.012 1.00 94.12 84 ARG A N 1
ATOM 666 C CA . ARG A 1 84 ? -9.116 7.548 -5.263 1.00 94.12 84 ARG A CA 1
ATOM 667 C C . ARG A 1 84 ? -10.600 7.840 -5.452 1.00 94.12 84 ARG A C 1
ATOM 669 O O . ARG A 1 84 ? -11.296 8.038 -4.466 1.00 94.12 84 ARG A O 1
ATOM 676 N N . LYS A 1 85 ? -11.102 7.797 -6.688 1.00 97.19 85 LYS A N 1
ATOM 677 C CA . LYS A 1 85 ? -12.523 8.032 -6.976 1.00 97.19 85 LYS A CA 1
ATOM 678 C C . LYS A 1 85 ? -13.428 7.037 -6.246 1.00 97.19 85 LYS A C 1
ATOM 680 O O . LYS A 1 85 ? -14.462 7.434 -5.713 1.00 97.19 85 LYS A O 1
ATOM 685 N N . VAL A 1 86 ? -13.043 5.760 -6.216 1.00 97.56 86 VAL A N 1
ATOM 686 C CA . VAL A 1 86 ? -13.780 4.725 -5.475 1.00 97.56 86 VAL A CA 1
ATOM 687 C C . VAL A 1 86 ? -13.731 5.002 -3.974 1.00 97.56 86 VAL A C 1
ATOM 689 O O . VAL A 1 86 ? -14.783 5.015 -3.337 1.00 97.56 86 VAL A O 1
ATOM 692 N N . TYR A 1 87 ? -12.545 5.279 -3.423 1.00 95.94 87 TYR A N 1
ATOM 693 C CA . TYR A 1 87 ? -12.386 5.627 -2.011 1.00 95.94 87 TYR A CA 1
ATOM 694 C C . TYR A 1 87 ? -13.253 6.829 -1.623 1.00 95.94 87 TYR A C 1
ATOM 696 O O . TYR A 1 87 ? -14.052 6.721 -0.698 1.00 95.94 87 TYR A O 1
ATOM 704 N N . ASP A 1 88 ? -13.166 7.936 -2.363 1.00 97.56 88 ASP A N 1
ATOM 705 C CA . ASP A 1 88 ? -13.922 9.159 -2.086 1.00 97.56 88 ASP A CA 1
ATOM 706 C C . ASP A 1 88 ? -15.433 8.901 -2.145 1.00 97.56 88 ASP A C 1
ATOM 708 O O . ASP A 1 88 ? -16.187 9.379 -1.299 1.00 97.56 88 ASP A O 1
ATOM 712 N N . CYS A 1 89 ? -15.892 8.109 -3.120 1.00 98.12 89 CYS A N 1
ATOM 713 C CA . CYS A 1 89 ? -17.299 7.739 -3.238 1.00 98.12 89 CYS A CA 1
ATOM 714 C C . CYS A 1 89 ? -17.789 6.963 -2.005 1.00 98.12 89 CYS A C 1
ATOM 716 O O . CYS A 1 89 ? -18.799 7.341 -1.406 1.00 98.12 89 CYS A O 1
ATOM 718 N N . VAL A 1 90 ? -17.058 5.921 -1.599 1.00 97.69 90 VAL A N 1
ATOM 719 C CA . VAL A 1 90 ? -17.416 5.079 -0.447 1.00 97.69 90 VAL A CA 1
ATOM 720 C C . VAL A 1 90 ? -17.328 5.870 0.858 1.00 97.69 90 VAL A C 1
ATOM 722 O O . VAL A 1 90 ? -18.273 5.853 1.646 1.00 97.69 90 VAL A O 1
ATOM 725 N N . GLN A 1 91 ? -16.239 6.613 1.059 1.00 96.88 91 GLN A N 1
ATOM 726 C CA . GLN A 1 91 ? -16.012 7.440 2.242 1.00 96.88 91 GLN A CA 1
ATOM 727 C C . GLN A 1 91 ? -17.145 8.452 2.429 1.00 96.88 91 GLN A C 1
ATOM 729 O O . GLN A 1 91 ? -17.726 8.540 3.510 1.00 96.88 91 GLN A O 1
ATOM 734 N N . ASN A 1 92 ? -17.514 9.174 1.366 1.00 97.81 92 ASN A N 1
ATOM 735 C CA . ASN A 1 92 ? -18.598 10.153 1.419 1.00 97.81 92 ASN A CA 1
ATOM 736 C C . ASN A 1 92 ? -19.951 9.488 1.696 1.00 97.81 92 ASN A C 1
ATOM 738 O O . ASN A 1 92 ? -20.737 9.995 2.497 1.00 97.81 92 ASN A O 1
ATOM 742 N N . TYR A 1 93 ? -20.223 8.342 1.069 1.00 98.00 93 TYR A N 1
ATOM 743 C CA . TYR A 1 93 ? -21.475 7.612 1.258 1.00 98.00 93 TYR A CA 1
ATOM 744 C C . TYR A 1 93 ? -21.655 7.107 2.699 1.00 98.00 93 TYR A C 1
ATOM 746 O O . TYR A 1 93 ? -22.760 7.196 3.247 1.00 98.00 93 TYR A O 1
ATOM 754 N N . LEU A 1 94 ? -20.583 6.596 3.316 1.00 98.00 94 LEU A N 1
ATOM 755 C CA . LEU A 1 94 ? -20.580 6.156 4.713 1.00 98.00 94 LEU A CA 1
ATOM 756 C C . LEU A 1 94 ? -20.654 7.345 5.677 1.00 98.00 94 LEU A C 1
ATOM 758 O O . LEU A 1 94 ? -21.423 7.298 6.638 1.00 98.00 94 LEU A O 1
ATOM 762 N N . ALA A 1 95 ? -19.926 8.431 5.397 1.00 97.62 95 ALA A N 1
ATOM 763 C CA . ALA A 1 95 ? -19.958 9.654 6.200 1.00 97.62 95 ALA A CA 1
ATOM 764 C C . ALA A 1 95 ? -21.369 10.254 6.275 1.00 97.62 95 ALA A C 1
ATOM 766 O O . ALA A 1 95 ? -21.856 10.551 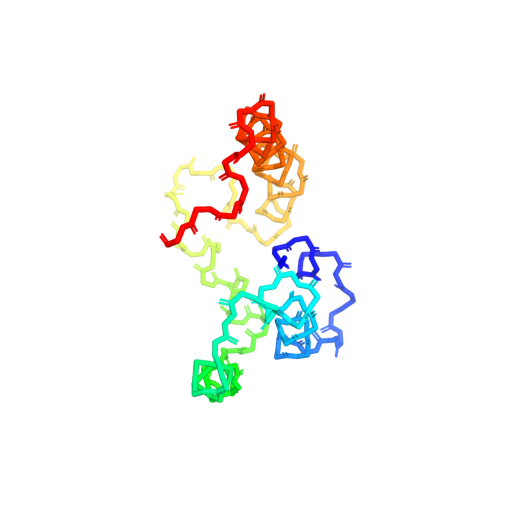7.363 1.00 97.62 95 ALA A O 1
ATOM 767 N N . GLN A 1 96 ? -22.070 10.341 5.139 1.00 98.00 96 GLN A N 1
ATOM 768 C CA . GLN A 1 96 ? -23.451 10.841 5.065 1.00 98.00 96 GLN A CA 1
ATOM 769 C C . GLN A 1 96 ? -24.444 10.037 5.914 1.00 98.00 96 GLN A C 1
ATOM 771 O O . GLN A 1 96 ? -25.499 10.552 6.275 1.00 98.00 96 GLN A O 1
ATOM 776 N N . ARG A 1 97 ? -24.126 8.776 6.223 1.00 97.38 97 ARG A N 1
ATOM 777 C CA . ARG A 1 97 ? -24.970 7.877 7.025 1.00 97.38 97 ARG A CA 1
ATOM 778 C C . ARG A 1 97 ? -24.449 7.668 8.442 1.00 97.38 97 ARG A C 1
ATOM 780 O O . ARG A 1 97 ? -24.997 6.838 9.157 1.00 97.38 97 ARG A O 1
ATOM 787 N N . ASN A 1 98 ? -23.413 8.405 8.848 1.00 95.19 98 ASN A N 1
ATOM 788 C CA . ASN A 1 98 ? -22.739 8.229 10.133 1.00 95.19 98 ASN A CA 1
ATOM 789 C C . ASN A 1 98 ? -22.220 6.786 10.349 1.00 95.19 98 ASN A C 1
ATOM 791 O O . ASN A 1 98 ? -22.307 6.236 11.442 1.00 95.19 98 ASN A O 1
ATOM 795 N N . MET A 1 99 ? -21.703 6.160 9.282 1.00 97.19 99 MET A N 1
ATOM 796 C CA . MET A 1 99 ? -21.247 4.759 9.251 1.00 97.19 99 MET A CA 1
ATOM 797 C C . MET A 1 99 ? -19.718 4.618 9.147 1.00 97.19 99 MET A C 1
ATOM 799 O O . MET A 1 99 ? -19.224 3.565 8.757 1.00 97.19 99 MET A O 1
ATOM 803 N N . LEU A 1 100 ? -18.945 5.662 9.467 1.00 95.31 100 LEU A N 1
ATOM 804 C CA . LEU A 1 100 ? -17.473 5.582 9.439 1.00 95.31 100 LEU A CA 1
ATOM 805 C C . LEU A 1 100 ? -16.887 4.782 10.612 1.00 95.31 100 LEU A C 1
ATOM 807 O O . LEU A 1 100 ? -15.769 4.289 10.517 1.00 95.31 100 LEU A O 1
ATOM 811 N N . HIS A 1 101 ? -17.641 4.648 11.704 1.00 93.75 101 HIS A N 1
ATOM 812 C CA . HIS A 1 101 ? -17.195 4.017 12.948 1.00 93.75 101 HIS A CA 1
ATOM 813 C C . HIS A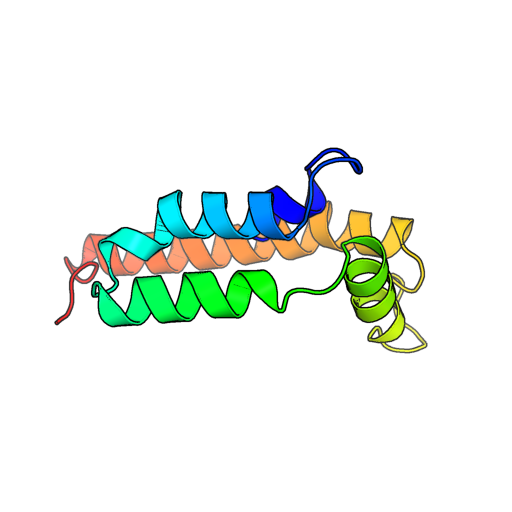 1 101 ? -18.133 2.882 13.359 1.00 93.75 101 HIS A C 1
ATOM 815 O O . HIS A 1 101 ? -18.557 2.797 14.510 1.00 93.75 101 HIS A O 1
ATOM 821 N N . LEU A 1 102 ? -18.516 2.046 12.391 1.00 92.00 102 LEU A N 1
ATOM 822 C CA . LEU A 1 102 ? -19.249 0.824 12.703 1.00 92.00 102 LEU A CA 1
ATOM 823 C C . LEU A 1 102 ? -18.402 -0.063 13.636 1.00 92.00 102 LEU A C 1
ATOM 825 O O . LEU A 1 102 ? -17.181 -0.099 13.463 1.00 92.00 102 LEU A O 1
ATOM 829 N N . PRO A 1 103 ? -19.032 -0.722 14.623 1.00 89.25 103 PRO A N 1
ATOM 830 C CA . PRO A 1 103 ? -18.341 -1.603 15.559 1.00 89.25 103 PRO A CA 1
ATOM 831 C C . PRO A 1 103 ? -17.791 -2.868 14.890 1.00 89.25 103 PRO A C 1
ATOM 833 O O . PRO A 1 103 ? -18.389 -3.326 13.887 1.00 89.25 103 PRO A O 1
#

Secondary structure (DSSP, 8-state):
-HHHHHHS-TTS-HHHHHHHHHHHHTGGGS-HHHHHHHHHHHHT---HHHHHHHHHHTS-TT-TT-SHHHHHHHIIIIIHHHHHHHHHHHHHHHHTTT-TT--

Foldseek 3Di:
DLVQLLVDDLPDWPLVSQLVVCVVPPPVVDDPVVNVVVNVVSVVDDGSVVVLQVQLVPDDPPDQSNDSVSVSCCCVPPVVVVVVVVVVVVVVVCVVVVNPDDD

Sequence (103 aa):
MFPCIILAPEDVSLRTLTKEAYEKYLSEYHSWAVRKAVDLAVYALPTREYLADHIVDGQPKDSPYNDRETCRSGMLNEALPAMRKVYDCVQNYLAQRNMLHLP

Organism: NCBI:txid27848

Radius of gyration: 16.28 Å; chains: 1; bounding box: 42×22×44 Å

InterPro domains:
  IPR014830 Glycolipid transfer protein domain [PF08718] (12-53)
  IPR014830 Glycolipid transfer protein domain [PTHR10219] (9-89)
  IPR036497 Glycolipid transfer protein superfamily [G3DSA:1.10.3520.10] (1-103)
  IPR036497 Glycolipid transfer protein superfamily [SSF110004] (11-102)